Protein AF-A0A853I6W9-F1 (afdb_monomer_lite)

Organism: NCBI:txid2994442

Structure (mmCIF, N/CA/C/O backbone):
data_AF-A0A853I6W9-F1
#
_entry.id   AF-A0A853I6W9-F1
#
loop_
_atom_site.group_PDB
_atom_site.id
_atom_site.type_symbol
_atom_site.label_atom_id
_atom_site.label_alt_id
_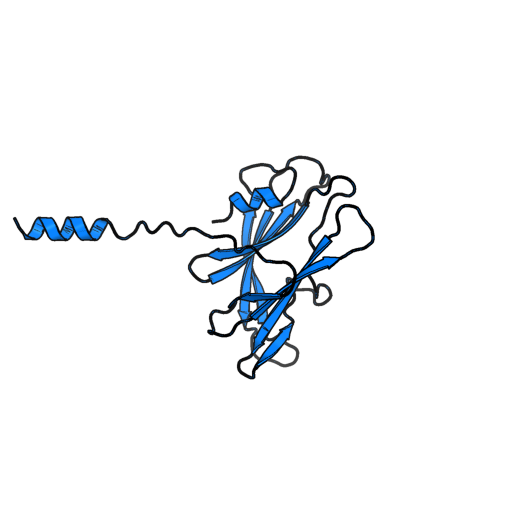atom_site.label_comp_id
_atom_site.label_asym_id
_atom_site.label_entity_id
_atom_site.label_seq_id
_atom_site.pdbx_PDB_ins_code
_atom_site.Cartn_x
_atom_site.Cartn_y
_atom_site.Cartn_z
_atom_site.occupancy
_atom_site.B_iso_or_equiv
_atom_site.auth_seq_id
_atom_site.auth_comp_id
_atom_site.auth_asym_id
_atom_site.auth_atom_id
_atom_site.pdbx_PDB_model_num
ATOM 1 N N . MET A 1 1 ? 8.986 -45.092 32.197 1.00 52.16 1 MET A N 1
ATOM 2 C CA . MET A 1 1 ? 8.933 -45.016 30.715 1.00 52.16 1 MET A CA 1
ATOM 3 C C . MET A 1 1 ? 7.908 -44.011 30.192 1.00 52.16 1 MET A C 1
ATOM 5 O O . MET A 1 1 ? 8.220 -43.340 29.221 1.00 52.16 1 MET A O 1
ATOM 9 N N . LEU A 1 2 ? 6.751 -43.830 30.841 1.00 46.88 2 LEU A N 1
ATOM 10 C CA . LEU A 1 2 ? 5.689 -42.914 30.385 1.00 46.88 2 LEU A CA 1
ATOM 11 C C . LEU A 1 2 ? 6.071 -41.414 30.400 1.00 46.88 2 LEU A C 1
ATOM 13 O O . LEU A 1 2 ? 5.584 -40.635 29.591 1.00 46.88 2 LEU A O 1
ATOM 17 N N . GLN A 1 3 ? 6.998 -41.014 31.276 1.00 46.53 3 GLN A N 1
ATOM 18 C CA . GLN A 1 3 ? 7.392 -39.611 31.473 1.00 46.53 3 GLN A CA 1
ATOM 19 C C . GLN A 1 3 ? 8.303 -39.050 30.364 1.00 46.53 3 GLN A C 1
ATOM 21 O O . GLN A 1 3 ? 8.338 -37.843 30.150 1.00 46.53 3 GLN A O 1
ATOM 26 N N . LYS A 1 4 ? 9.014 -39.916 29.624 1.00 46.22 4 LYS A N 1
ATOM 27 C CA . LYS A 1 4 ? 9.857 -39.497 28.489 1.00 46.22 4 LYS A CA 1
ATOM 28 C C . LYS A 1 4 ? 9.049 -39.246 27.211 1.00 46.22 4 LYS A C 1
ATOM 30 O O . LYS A 1 4 ? 9.518 -38.510 26.355 1.00 46.22 4 LYS A O 1
ATOM 35 N N . LEU A 1 5 ? 7.839 -39.803 27.107 1.00 47.00 5 LEU A N 1
ATOM 36 C CA . LEU A 1 5 ? 6.983 -39.657 25.925 1.00 47.00 5 LEU A CA 1
ATOM 37 C C . LEU A 1 5 ? 6.307 -38.273 25.856 1.00 47.00 5 LEU A C 1
ATOM 39 O O . LEU A 1 5 ? 6.060 -37.760 24.772 1.00 47.00 5 LEU A O 1
ATOM 43 N N . ILE A 1 6 ? 6.057 -37.640 27.009 1.00 50.78 6 ILE A N 1
ATOM 44 C CA . ILE A 1 6 ? 5.369 -36.338 27.091 1.00 50.78 6 ILE A CA 1
ATOM 45 C C . ILE A 1 6 ? 6.301 -35.177 26.703 1.00 50.78 6 ILE A C 1
ATOM 47 O O . ILE A 1 6 ? 5.856 -34.209 26.094 1.00 50.78 6 ILE A O 1
ATOM 51 N N . ILE A 1 7 ? 7.605 -35.288 26.976 1.00 51.84 7 ILE A N 1
ATOM 52 C CA . ILE A 1 7 ? 8.578 -34.231 26.646 1.00 51.84 7 ILE A CA 1
ATOM 53 C C . ILE A 1 7 ? 8.841 -34.160 25.132 1.00 51.84 7 ILE A C 1
ATOM 55 O O . ILE A 1 7 ? 9.055 -33.076 24.600 1.00 51.84 7 ILE A O 1
ATOM 59 N N . THR A 1 8 ? 8.749 -35.276 24.403 1.00 47.78 8 THR A N 1
ATOM 60 C CA . THR A 1 8 ? 8.956 -35.280 22.943 1.00 47.78 8 THR A CA 1
ATOM 61 C C . THR A 1 8 ? 7.793 -34.636 22.176 1.00 47.78 8 THR A C 1
ATOM 63 O O . THR A 1 8 ? 8.017 -34.046 21.124 1.00 47.78 8 THR A O 1
ATOM 66 N N . ILE A 1 9 ? 6.569 -34.670 22.717 1.00 48.78 9 ILE A N 1
ATOM 67 C CA . ILE A 1 9 ? 5.373 -34.092 22.073 1.00 48.78 9 ILE A CA 1
ATOM 68 C C . ILE A 1 9 ? 5.307 -32.557 22.234 1.00 48.78 9 ILE A C 1
ATOM 70 O O . ILE A 1 9 ? 4.665 -31.875 21.439 1.00 48.78 9 ILE A O 1
ATOM 74 N N . LEU A 1 10 ? 6.020 -31.978 23.207 1.00 44.69 10 LEU A N 1
ATOM 75 C CA . LEU A 1 10 ? 6.050 -30.525 23.434 1.00 44.69 10 LEU A CA 1
ATOM 76 C C . LEU A 1 10 ? 7.044 -29.761 22.540 1.00 44.69 10 LEU A C 1
ATOM 78 O O . LEU A 1 10 ? 6.914 -28.548 22.401 1.00 44.69 10 LEU A O 1
ATOM 82 N N . CYS A 1 11 ? 7.993 -30.439 21.883 1.00 45.47 11 CYS A N 1
ATOM 83 C CA . CYS A 1 11 ? 8.952 -29.786 20.979 1.00 45.47 11 CYS A CA 1
ATOM 84 C C . CYS A 1 11 ? 8.484 -29.675 19.518 1.00 45.47 11 CYS A C 1
ATOM 86 O O . CYS A 1 11 ? 9.152 -29.012 18.730 1.00 45.47 11 CYS A O 1
ATOM 88 N N . THR A 1 12 ? 7.359 -30.281 19.130 1.00 43.25 12 THR A N 1
ATOM 89 C CA . THR A 1 12 ? 6.892 -30.263 17.729 1.00 43.25 12 THR A CA 1
ATOM 90 C C . THR A 1 12 ? 5.903 -29.139 17.405 1.00 43.25 12 THR A C 1
ATOM 92 O O . THR A 1 12 ? 5.460 -29.049 16.265 1.00 43.25 12 THR A O 1
ATOM 95 N N . TYR A 1 13 ? 5.557 -28.266 18.360 1.00 48.78 13 TYR A N 1
ATOM 96 C CA . TYR A 1 13 ? 4.473 -27.280 18.197 1.00 48.78 13 TYR A CA 1
ATOM 97 C C . TYR A 1 13 ? 4.882 -25.825 17.916 1.00 48.78 13 TYR A C 1
ATOM 99 O O . TYR A 1 13 ? 4.008 -24.965 17.846 1.00 48.78 13 TYR A O 1
ATOM 107 N N . SER A 1 14 ? 6.158 -25.511 17.688 1.00 41.25 14 SER A N 1
ATOM 108 C CA . SER A 1 14 ? 6.584 -24.107 17.495 1.00 41.25 14 SER A CA 1
ATOM 109 C C . SER A 1 14 ? 7.407 -23.861 16.231 1.00 41.25 14 SER A C 1
ATOM 111 O O . SER A 1 14 ? 8.263 -22.985 16.189 1.00 41.25 14 SER A O 1
ATOM 113 N N . LEU A 1 15 ? 7.095 -24.591 15.161 1.00 45.59 15 LEU A N 1
ATOM 114 C CA . LEU A 1 15 ? 7.404 -24.167 13.794 1.00 45.59 15 LEU A CA 1
ATOM 115 C C . LEU A 1 15 ? 6.104 -24.035 12.999 1.00 45.59 15 LEU A C 1
ATOM 117 O O . LEU A 1 15 ? 5.967 -24.576 11.906 1.00 45.59 15 LEU A O 1
ATOM 121 N N . ILE A 1 16 ? 5.131 -23.292 13.536 1.00 50.94 16 ILE A N 1
ATOM 122 C CA . ILE A 1 16 ? 4.209 -22.592 12.642 1.00 50.94 16 ILE A CA 1
ATOM 123 C C . ILE A 1 16 ? 5.074 -21.504 12.013 1.00 50.94 16 ILE A C 1
ATOM 125 O O . ILE A 1 16 ? 5.293 -20.451 12.609 1.00 50.94 16 ILE A O 1
ATOM 129 N N . GLY A 1 17 ? 5.668 -21.822 10.862 1.00 43.75 17 GLY A N 1
ATOM 130 C CA . GLY A 1 17 ? 6.288 -20.821 10.012 1.00 43.75 17 GLY A CA 1
ATOM 131 C C . GLY A 1 17 ? 5.233 -19.757 9.765 1.00 43.75 17 GLY A C 1
ATOM 132 O O . GLY A 1 17 ? 4.198 -20.037 9.162 1.00 43.75 17 GLY A O 1
ATOM 133 N N . HIS A 1 18 ? 5.452 -18.574 10.330 1.00 50.16 18 HIS A N 1
ATOM 134 C CA . HIS A 1 18 ? 4.581 -17.437 10.113 1.00 50.16 18 HIS A CA 1
ATOM 135 C C . HIS A 1 18 ? 4.749 -17.064 8.642 1.00 50.16 18 HIS A C 1
ATOM 137 O O . HIS A 1 18 ? 5.762 -16.490 8.257 1.00 50.16 18 HIS A O 1
ATOM 143 N N . CYS A 1 19 ? 3.841 -17.540 7.793 1.00 52.88 19 CYS A N 1
ATOM 144 C CA . CYS A 1 19 ? 3.857 -17.197 6.383 1.00 52.88 19 CYS A CA 1
ATOM 145 C C . CYS A 1 19 ? 3.288 -15.786 6.291 1.00 52.88 19 CYS A C 1
ATOM 147 O O . CYS A 1 19 ? 2.089 -15.576 6.495 1.00 52.88 19 CYS A O 1
ATOM 149 N N . ASP A 1 20 ? 4.179 -14.820 6.101 1.00 67.00 20 ASP A N 1
ATOM 150 C CA . ASP A 1 20 ? 3.817 -13.444 5.806 1.00 67.00 20 ASP A CA 1
ATOM 151 C C . ASP A 1 20 ? 3.126 -13.433 4.452 1.00 67.00 20 ASP A C 1
ATOM 153 O O . ASP A 1 20 ? 3.753 -13.466 3.396 1.00 67.00 20 ASP A O 1
ATOM 157 N N . ASN A 1 21 ? 1.799 -13.493 4.503 1.00 82.88 21 ASN A N 1
ATOM 158 C CA . ASN A 1 21 ? 1.005 -13.682 3.308 1.00 82.88 21 ASN A CA 1
ATOM 159 C C . ASN A 1 21 ? 0.705 -12.315 2.694 1.00 82.88 21 ASN A C 1
ATOM 161 O O . ASN A 1 21 ? 0.107 -11.468 3.379 1.00 82.88 21 ASN A O 1
ATOM 165 N N . PRO A 1 22 ? 1.079 -12.088 1.424 1.00 93.12 22 PRO A N 1
ATOM 166 C CA . PRO A 1 22 ? 0.539 -10.965 0.687 1.00 93.12 22 PRO A CA 1
ATOM 167 C C . PRO A 1 22 ? -0.987 -11.084 0.629 1.00 93.12 22 PRO A C 1
ATOM 169 O O . PRO A 1 22 ? -1.542 -12.170 0.452 1.00 93.12 22 PRO A O 1
ATOM 172 N N . ILE A 1 23 ? -1.667 -9.955 0.784 1.00 95.06 23 ILE A N 1
ATOM 173 C CA . ILE A 1 23 ? -3.110 -9.841 0.611 1.00 95.06 23 ILE A CA 1
ATOM 174 C C . ILE A 1 23 ? -3.356 -9.302 -0.792 1.00 95.06 23 ILE A C 1
ATOM 176 O O . ILE A 1 23 ? -3.006 -8.164 -1.108 1.00 95.06 23 ILE A O 1
ATOM 180 N N . GLU A 1 24 ? -3.951 -10.130 -1.643 1.00 94.81 24 GLU A N 1
ATOM 181 C CA . GLU A 1 24 ? -4.311 -9.729 -2.996 1.00 94.81 24 GLU A CA 1
ATOM 182 C C . GLU A 1 24 ? -5.543 -8.816 -2.968 1.00 94.81 24 GLU A C 1
ATOM 184 O O . GLU A 1 24 ? -6.655 -9.244 -2.654 1.00 94.81 24 GLU A O 1
ATOM 189 N N . LEU A 1 25 ? -5.334 -7.540 -3.294 1.00 96.38 25 LEU A N 1
ATOM 190 C CA . LEU A 1 25 ? -6.408 -6.560 -3.416 1.00 96.38 25 LEU A CA 1
ATOM 191 C C . LEU A 1 25 ? -7.079 -6.666 -4.791 1.00 96.38 25 LEU A C 1
ATOM 193 O O . LEU A 1 25 ? -6.421 -6.535 -5.829 1.00 96.38 25 LEU A O 1
ATOM 197 N N . GLN A 1 26 ? -8.398 -6.833 -4.781 1.00 97.25 26 GLN A N 1
ATOM 198 C CA . GLN A 1 26 ? -9.264 -6.804 -5.957 1.00 97.25 26 GLN A CA 1
ATOM 199 C C . GLN A 1 26 ? -9.504 -5.365 -6.422 1.00 97.25 26 GLN A C 1
ATOM 201 O O . GLN A 1 26 ? -9.424 -4.428 -5.629 1.00 97.25 26 GLN A O 1
ATOM 206 N N . SER A 1 27 ? -9.829 -5.171 -7.700 1.00 97.19 27 SER A N 1
ATOM 207 C CA . SER A 1 27 ? -10.276 -3.865 -8.199 1.00 97.19 27 SER A CA 1
ATOM 208 C C . SER A 1 27 ? -11.553 -3.412 -7.481 1.00 97.19 27 SER A C 1
ATOM 210 O O . SER A 1 27 ? -12.492 -4.189 -7.315 1.00 97.19 27 SER A O 1
ATOM 212 N N . GLY A 1 28 ? -11.604 -2.140 -7.086 1.00 97.69 28 GLY A N 1
ATOM 213 C CA . GLY A 1 28 ? -12.687 -1.572 -6.287 1.00 97.69 28 GLY A CA 1
ATOM 214 C C . GLY A 1 28 ? -12.434 -1.675 -4.774 1.00 97.69 28 GLY A C 1
ATOM 215 O O . GLY A 1 28 ? -11.279 -1.605 -4.342 1.00 97.69 28 GLY A O 1
ATOM 216 N N . PRO A 1 29 ? -13.495 -1.752 -3.946 1.00 98.06 29 PRO A N 1
ATOM 217 C CA . PRO A 1 29 ? -13.370 -1.774 -2.492 1.00 98.06 29 PRO A CA 1
ATOM 218 C C . PRO A 1 29 ? -12.890 -3.134 -1.977 1.00 98.06 29 PRO A C 1
ATOM 220 O O . PRO A 1 29 ? -13.439 -4.177 -2.325 1.00 98.06 29 PRO A O 1
ATOM 223 N N . ASN A 1 30 ? -11.926 -3.103 -1.064 1.00 98.44 30 ASN A N 1
ATOM 224 C CA . ASN A 1 30 ? -11.466 -4.255 -0.301 1.00 98.44 30 ASN A CA 1
ATOM 225 C C . ASN A 1 30 ? -11.653 -3.962 1.183 1.00 98.44 30 ASN A C 1
ATOM 227 O O . ASN A 1 30 ? -11.188 -2.930 1.670 1.00 98.44 30 ASN A O 1
ATOM 231 N N . PHE A 1 31 ? -12.320 -4.874 1.883 1.00 97.81 31 PHE A N 1
ATOM 232 C CA . PHE A 1 31 ? -12.643 -4.736 3.298 1.00 97.81 31 PHE A CA 1
ATOM 233 C C . PHE A 1 31 ? -11.625 -5.505 4.133 1.00 97.81 31 PHE A C 1
ATOM 235 O O . PHE A 1 31 ? -11.503 -6.720 3.981 1.00 97.81 31 PHE A O 1
ATOM 242 N N . LEU A 1 32 ? -10.860 -4.785 4.951 1.00 96.88 32 LEU A N 1
ATOM 243 C CA . LEU A 1 32 ? -9.770 -5.324 5.764 1.00 96.88 32 LEU A CA 1
ATOM 244 C C . LEU A 1 32 ? -9.782 -4.623 7.123 1.00 96.88 32 LEU A C 1
ATOM 246 O O . LEU A 1 32 ? -10.137 -3.459 7.197 1.00 96.88 32 LEU A O 1
ATOM 250 N N . ASP A 1 33 ? -9.388 -5.304 8.194 1.00 95.94 33 ASP A N 1
ATOM 251 C CA . ASP A 1 33 ? -9.236 -4.689 9.521 1.00 95.94 33 ASP A CA 1
ATOM 252 C C . ASP A 1 33 ? -7.760 -4.297 9.715 1.00 95.94 33 ASP A C 1
ATOM 254 O O . ASP A 1 33 ? -6.917 -5.156 9.992 1.00 95.94 33 ASP A O 1
ATOM 258 N N . PHE A 1 34 ? -7.410 -3.029 9.465 1.00 95.75 34 PHE A N 1
ATOM 259 C CA . PHE A 1 34 ? -6.016 -2.574 9.508 1.00 95.75 34 PHE A CA 1
ATOM 260 C C . PHE A 1 34 ? -5.528 -2.259 10.923 1.00 95.75 34 PHE A C 1
ATOM 262 O O . PHE A 1 34 ? -4.323 -2.339 11.184 1.00 95.75 34 PHE A O 1
ATOM 269 N N . ASN A 1 35 ? -6.429 -1.885 11.835 1.00 93.94 35 ASN A N 1
ATOM 270 C CA . ASN A 1 35 ? -6.095 -1.520 13.215 1.00 93.94 35 ASN A CA 1
ATOM 271 C C . ASN A 1 35 ? -6.412 -2.630 14.244 1.00 93.94 35 ASN A C 1
ATOM 273 O O . ASN A 1 35 ? -6.106 -2.449 15.426 1.00 93.94 35 ASN A O 1
ATOM 277 N N . ASN A 1 36 ? -6.936 -3.777 13.798 1.00 93.75 36 ASN A N 1
ATOM 278 C CA . ASN A 1 36 ? -7.365 -4.917 14.610 1.00 93.75 36 ASN A CA 1
ATOM 279 C C . ASN A 1 36 ? -8.424 -4.547 15.669 1.00 93.75 36 ASN A C 1
ATOM 281 O O . ASN A 1 36 ? -8.394 -5.080 16.784 1.00 93.75 36 ASN A O 1
ATOM 285 N N . ASP A 1 37 ? -9.335 -3.620 15.364 1.00 93.88 37 ASP A N 1
ATOM 286 C CA . ASP A 1 37 ? -10.420 -3.224 16.273 1.00 93.88 37 ASP A CA 1
ATOM 287 C C . ASP A 1 37 ? -11.735 -4.000 16.053 1.00 93.88 37 ASP A C 1
ATOM 289 O O . ASP A 1 37 ? -12.702 -3.806 16.798 1.00 93.88 37 ASP A O 1
ATOM 293 N N . GLY A 1 38 ? -11.750 -4.926 15.087 1.00 95.06 38 GLY A N 1
ATOM 294 C CA . GLY A 1 38 ? -12.9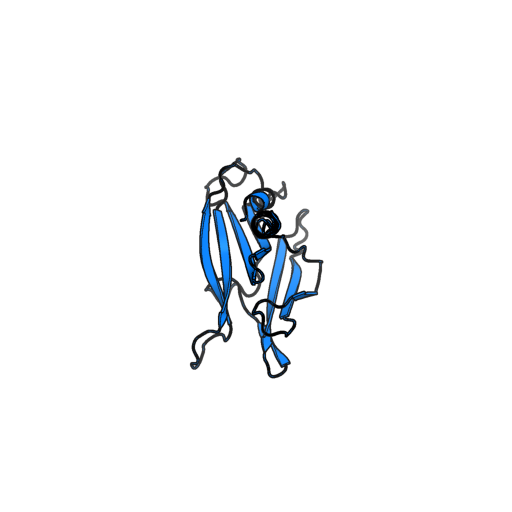04 -5.740 14.713 1.00 95.06 38 GLY A CA 1
ATOM 295 C C . GLY A 1 38 ? -13.848 -5.063 13.717 1.00 95.06 38 GLY A C 1
ATOM 296 O O . GLY A 1 38 ? -14.832 -5.682 13.298 1.00 95.06 38 GLY A O 1
ATOM 297 N N . LEU A 1 39 ? -13.579 -3.818 13.320 1.00 96.12 39 LEU A N 1
ATOM 298 C CA . LEU A 1 39 ? -14.308 -3.100 12.285 1.00 96.12 39 LEU A CA 1
ATOM 299 C C . LEU A 1 39 ? -13.599 -3.270 10.938 1.00 96.12 39 LEU A C 1
ATOM 301 O O . LEU A 1 39 ? -12.381 -3.323 10.834 1.00 96.12 39 LEU A O 1
ATOM 305 N N . GLN A 1 40 ? -14.391 -3.387 9.873 1.00 97.56 40 GLN A N 1
ATOM 306 C CA . GLN A 1 40 ? -13.851 -3.448 8.518 1.00 97.56 40 GLN A CA 1
ATOM 307 C C . GLN A 1 40 ? -13.566 -2.033 8.016 1.00 97.56 40 GLN A C 1
ATOM 309 O O . GLN A 1 40 ? -14.497 -1.244 7.811 1.00 97.56 40 GLN A O 1
ATOM 314 N N . ASP A 1 41 ? -12.290 -1.750 7.793 1.00 97.50 41 ASP A N 1
ATOM 315 C CA . ASP A 1 41 ? -11.805 -0.611 7.026 1.00 97.50 41 ASP A CA 1
ATOM 316 C C . ASP A 1 41 ? -11.946 -0.892 5.528 1.00 97.50 41 ASP A C 1
ATOM 318 O O . ASP A 1 41 ? -12.281 -2.004 5.110 1.00 97.50 41 ASP A O 1
ATOM 322 N N . VAL A 1 42 ? -11.684 0.118 4.699 1.00 97.62 42 VAL A N 1
ATOM 323 C CA . VAL A 1 42 ? -11.733 -0.021 3.242 1.00 97.62 42 VAL A CA 1
ATOM 324 C C . VAL A 1 42 ? -10.456 0.498 2.603 1.00 97.62 42 VAL A C 1
ATOM 326 O O . VAL A 1 42 ? -10.047 1.634 2.838 1.00 97.62 42 VAL A O 1
ATOM 329 N N . VAL A 1 43 ? -9.873 -0.307 1.716 1.00 97.31 43 VAL A N 1
ATOM 330 C CA . VAL A 1 43 ? -8.931 0.165 0.698 1.00 97.31 43 VAL A CA 1
ATOM 331 C C . VAL A 1 43 ? -9.565 0.034 -0.682 1.00 97.31 43 VAL A C 1
ATOM 333 O O .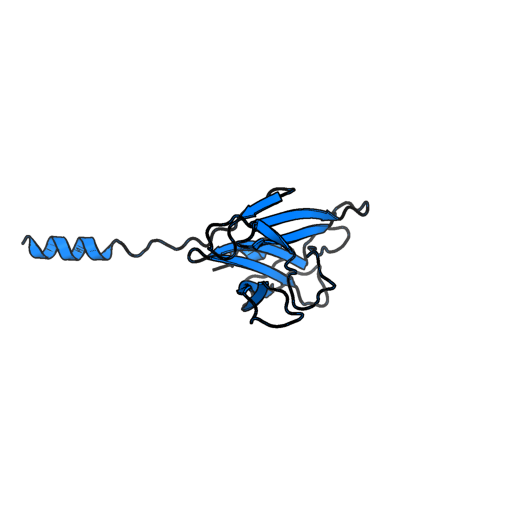 VAL A 1 43 ? -10.012 -1.042 -1.081 1.00 97.31 43 VAL A O 1
ATOM 336 N N . PHE A 1 44 ? -9.610 1.137 -1.420 1.00 97.25 44 PHE A N 1
ATOM 337 C CA . PHE A 1 44 ? -9.992 1.132 -2.826 1.00 97.25 44 PHE A CA 1
ATOM 338 C C . PHE A 1 44 ? -8.750 0.933 -3.681 1.00 97.25 44 PHE A C 1
ATOM 340 O O . PHE A 1 44 ? -7.826 1.737 -3.584 1.00 97.25 44 PHE A O 1
ATOM 347 N N . LYS A 1 45 ? -8.752 -0.106 -4.522 1.00 97.38 45 LYS A N 1
ATOM 348 C CA . LYS A 1 45 ? -7.772 -0.291 -5.596 1.00 97.38 45 LYS A CA 1
ATOM 349 C C . LYS A 1 45 ? -8.400 0.144 -6.914 1.00 97.38 45 LYS A C 1
ATOM 351 O O . LYS A 1 45 ? -9.379 -0.455 -7.361 1.00 97.38 45 LYS A O 1
ATOM 356 N N . GLY A 1 46 ? -7.864 1.189 -7.522 1.00 95.50 46 GLY A N 1
ATOM 357 C CA . GLY A 1 46 ? -8.364 1.764 -8.765 1.00 95.50 46 GLY A CA 1
ATOM 358 C C . GLY A 1 46 ? -7.292 1.855 -9.839 1.00 95.50 46 GLY A C 1
ATOM 359 O O . GLY A 1 46 ? -6.172 1.377 -9.669 1.00 95.50 46 GLY A O 1
ATOM 360 N N . LEU A 1 47 ? -7.660 2.498 -10.943 1.00 94.38 47 LEU A N 1
ATOM 361 C CA . LEU A 1 47 ? -6.746 2.896 -12.005 1.00 94.38 47 LEU A CA 1
ATOM 362 C C . LEU A 1 47 ? -6.883 4.400 -12.231 1.00 94.38 47 LEU A C 1
ATOM 364 O O . LEU A 1 47 ? -7.996 4.930 -12.245 1.00 94.38 47 LEU A O 1
ATOM 368 N N . TYR A 1 48 ? -5.760 5.081 -12.413 1.00 91.06 48 TYR A N 1
ATOM 369 C CA . TYR A 1 48 ? -5.711 6.411 -12.994 1.00 91.06 48 TYR A CA 1
ATOM 370 C C . TYR A 1 48 ? -5.514 6.262 -14.503 1.00 91.06 48 TYR A C 1
ATOM 372 O O . TYR A 1 48 ? -4.403 6.068 -14.994 1.00 91.06 48 TYR A O 1
ATOM 380 N N . ASP A 1 49 ? -6.627 6.292 -15.235 1.00 89.62 49 ASP A N 1
ATOM 381 C CA . ASP A 1 49 ? -6.622 6.167 -16.688 1.00 89.62 49 ASP A CA 1
ATOM 382 C C . ASP A 1 49 ? -6.465 7.543 -17.347 1.00 89.62 49 ASP A C 1
ATOM 384 O O . ASP A 1 49 ? -7.388 8.359 -17.384 1.00 89.62 49 ASP A O 1
ATOM 388 N N . ASN A 1 50 ? -5.266 7.791 -17.867 1.00 87.88 50 ASN A N 1
ATOM 389 C CA . ASN A 1 50 ? -4.924 8.946 -18.691 1.00 87.88 50 ASN A CA 1
ATOM 390 C C . ASN A 1 50 ? -4.686 8.557 -20.164 1.00 87.88 50 ASN A C 1
ATOM 392 O O . ASN A 1 50 ? -3.955 9.249 -20.873 1.00 87.88 50 ASN A O 1
ATOM 396 N N . SER A 1 51 ? -5.298 7.458 -20.623 1.00 88.19 51 SER A N 1
ATOM 397 C CA . SER A 1 51 ? -5.180 6.916 -21.986 1.00 88.19 51 SER A CA 1
ATOM 398 C C . SER A 1 51 ? -3.774 6.425 -22.361 1.00 88.19 51 SER A C 1
ATOM 400 O O . SER A 1 51 ? -3.366 6.499 -23.521 1.00 88.19 51 SER A O 1
ATOM 402 N N . THR A 1 52 ? -3.026 5.901 -21.389 1.00 86.69 52 THR A N 1
ATOM 403 C CA . THR A 1 52 ? -1.749 5.204 -21.618 1.00 86.69 52 THR A CA 1
ATOM 404 C C . THR A 1 52 ? -1.950 3.688 -21.694 1.00 86.69 52 THR A C 1
ATOM 406 O O . THR A 1 52 ? -2.955 3.153 -21.233 1.00 86.69 52 THR A O 1
ATOM 409 N N . SER A 1 53 ? -0.989 2.958 -22.273 1.00 87.56 53 SER A N 1
ATOM 410 C CA . SER A 1 53 ? -1.052 1.486 -22.348 1.00 87.56 53 SER A CA 1
ATOM 411 C C . SER A 1 53 ? -0.871 0.790 -20.993 1.00 87.56 53 SER A C 1
ATOM 413 O O . SER A 1 53 ? -1.192 -0.390 -20.865 1.00 87.56 53 SER A O 1
ATOM 415 N N . HIS A 1 54 ? -0.352 1.508 -19.994 1.00 89.06 54 HIS A N 1
ATOM 416 C CA . HIS A 1 54 ? -0.084 1.012 -18.647 1.00 89.06 54 HIS A CA 1
ATOM 417 C C . HIS A 1 54 ? -0.556 2.058 -17.624 1.00 89.06 54 HIS A C 1
ATOM 419 O O . HIS A 1 54 ? 0.283 2.787 -17.098 1.00 89.06 54 HIS A O 1
ATOM 425 N N . PRO A 1 55 ? -1.875 2.170 -17.371 1.00 90.81 55 PRO A N 1
ATOM 426 C CA . PRO A 1 55 ? -2.408 3.134 -16.411 1.00 90.81 55 PRO A CA 1
ATOM 427 C C . PRO A 1 55 ? -1.873 2.875 -14.998 1.00 90.81 55 PRO A C 1
ATOM 429 O O . PRO A 1 55 ? -1.542 1.737 -14.640 1.00 90.81 55 PRO A O 1
ATOM 432 N N . ASP A 1 56 ? -1.801 3.927 -14.186 1.00 91.38 56 ASP A N 1
ATOM 433 C CA 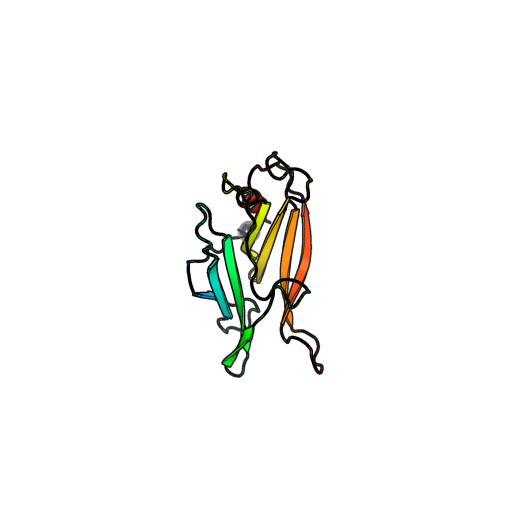. ASP A 1 56 ? -1.289 3.831 -12.819 1.00 91.38 56 ASP A CA 1
ATOM 434 C C . ASP A 1 56 ? -2.319 3.196 -11.885 1.00 91.38 56 ASP A C 1
ATOM 436 O O . ASP A 1 56 ? -3.499 3.553 -11.901 1.00 91.38 56 ASP A O 1
ATOM 440 N N . THR A 1 57 ? -1.890 2.238 -11.067 1.00 94.00 57 THR A N 1
ATOM 441 C CA . THR A 1 57 ? -2.736 1.654 -10.026 1.00 94.00 57 THR A CA 1
ATOM 442 C C . THR A 1 57 ? -2.826 2.636 -8.877 1.00 94.00 57 THR A C 1
A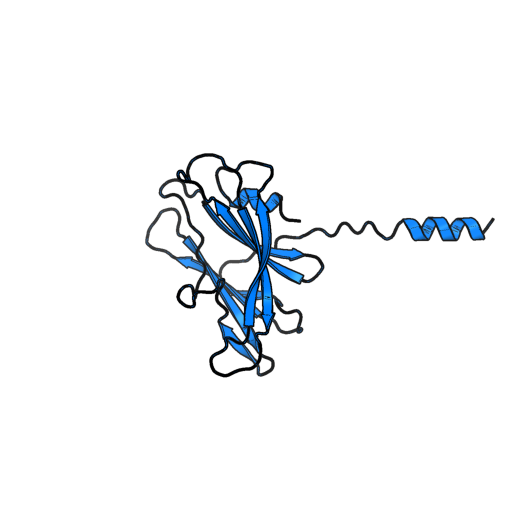TOM 444 O O . THR A 1 57 ? -1.813 3.142 -8.397 1.00 94.00 57 THR A O 1
ATOM 447 N N . THR A 1 58 ? -4.040 2.886 -8.399 1.00 94.56 58 THR A N 1
ATOM 448 C CA . THR A 1 58 ? -4.289 3.802 -7.289 1.00 94.56 58 THR A CA 1
ATOM 449 C C . THR A 1 58 ? -4.789 3.069 -6.055 1.00 94.56 58 THR A C 1
ATOM 451 O O . THR A 1 58 ? -5.547 2.106 -6.157 1.00 94.56 58 THR A O 1
ATOM 454 N N . TYR A 1 59 ? -4.384 3.545 -4.880 1.00 95.31 59 TYR A N 1
ATOM 455 C CA . TYR A 1 59 ? -4.794 3.017 -3.586 1.00 95.31 59 TYR A CA 1
ATOM 456 C C . TYR A 1 59 ? -5.249 4.154 -2.667 1.00 95.31 59 TYR A C 1
ATOM 458 O O . TYR A 1 59 ? -4.494 5.092 -2.390 1.00 95.31 59 TYR A O 1
ATOM 466 N N . THR A 1 60 ? -6.474 4.054 -2.155 1.00 95.06 60 THR A N 1
ATOM 467 C CA . THR A 1 60 ? -7.045 5.032 -1.215 1.00 95.06 60 THR A CA 1
ATOM 468 C C . THR A 1 60 ? -7.591 4.315 0.012 1.00 95.06 60 THR A C 1
ATOM 470 O O . THR A 1 60 ? -8.390 3.390 -0.117 1.00 95.06 60 THR A O 1
ATOM 473 N N . PHE A 1 61 ? -7.175 4.749 1.203 1.00 95.19 61 PHE A N 1
ATOM 474 C CA . PHE A 1 61 ? -7.465 4.068 2.465 1.00 95.19 61 PHE A CA 1
ATOM 475 C C . PHE A 1 61 ? -8.451 4.865 3.315 1.00 95.19 61 PHE A C 1
ATOM 477 O O . PHE A 1 61 ? -8.318 6.081 3.479 1.00 95.19 61 PHE A O 1
ATOM 484 N N . TYR A 1 62 ? -9.413 4.153 3.893 1.00 95.56 62 TYR A N 1
ATOM 485 C CA . TYR A 1 62 ? -10.438 4.679 4.780 1.00 95.56 62 TYR A CA 1
ATOM 486 C C . TYR A 1 62 ? -10.560 3.793 6.012 1.00 95.56 62 TYR A C 1
ATOM 488 O O . TYR A 1 62 ? -10.927 2.628 5.895 1.00 95.56 62 TYR A O 1
ATOM 496 N N . ILE A 1 63 ? -10.298 4.359 7.186 1.00 96.06 63 ILE A N 1
ATOM 497 C CA . ILE A 1 63 ? -10.359 3.649 8.466 1.00 96.06 63 ILE A CA 1
ATOM 498 C C . ILE A 1 63 ? -11.709 3.903 9.120 1.00 96.06 63 ILE A C 1
ATOM 500 O O . ILE A 1 63 ? -12.152 5.053 9.209 1.00 96.06 63 ILE A O 1
ATOM 504 N N . LYS A 1 64 ? -12.388 2.846 9.552 1.00 96.06 64 LYS A N 1
ATOM 505 C CA . LYS A 1 64 ? -13.709 2.948 10.155 1.00 96.06 64 LYS A CA 1
ATOM 506 C C . LYS A 1 64 ? -13.582 3.378 11.615 1.00 96.06 64 LYS A C 1
ATOM 508 O O . LYS A 1 64 ? -12.863 2.778 12.404 1.00 96.06 64 LYS A O 1
ATOM 513 N N . SER A 1 65 ? -14.280 4.444 11.991 1.00 92.81 65 SER A N 1
ATOM 514 C CA . SER A 1 65 ? -14.363 4.892 13.379 1.00 92.81 65 SER A CA 1
ATOM 515 C C . SER A 1 65 ? -15.396 4.070 14.153 1.00 92.81 65 SER A C 1
ATOM 517 O O . SER A 1 65 ? -16.299 3.460 13.570 1.00 92.81 65 SER A O 1
ATOM 519 N N . LYS A 1 66 ? -15.317 4.099 15.487 1.00 91.06 66 LYS A N 1
ATOM 520 C CA . LYS A 1 66 ? -16.284 3.411 16.361 1.00 91.06 66 LYS A CA 1
ATOM 521 C C . LYS A 1 66 ? -17.708 3.945 16.211 1.00 91.06 66 LYS A C 1
ATOM 523 O O . LYS A 1 66 ? -18.669 3.217 16.431 1.00 91.06 66 LYS A O 1
ATOM 528 N N . GLU A 1 67 ? -17.835 5.202 15.808 1.00 92.25 67 GLU A N 1
ATOM 529 C CA . GLU A 1 67 ? -19.095 5.886 15.514 1.00 92.25 67 GLU A CA 1
ATOM 530 C C . GLU A 1 67 ? -19.652 5.510 14.128 1.00 92.25 67 GLU A C 1
ATOM 532 O O . GLU A 1 67 ? -20.762 5.903 13.781 1.00 92.25 67 GLU A O 1
ATOM 537 N N . GLY A 1 68 ? -18.904 4.732 13.336 1.00 90.94 68 GLY A N 1
ATOM 538 C CA . GLY A 1 68 ? -19.321 4.216 12.034 1.00 90.94 68 GLY A CA 1
ATOM 539 C C . GLY A 1 68 ? -18.906 5.071 10.835 1.00 90.94 68 GLY A C 1
ATOM 540 O O . GLY A 1 68 ? -19.285 4.741 9.712 1.00 90.94 68 GLY A O 1
ATOM 541 N N . HIS A 1 69 ? -18.127 6.136 11.038 1.00 93.06 69 HIS A N 1
ATOM 542 C CA . HIS A 1 69 ? -17.637 6.990 9.954 1.00 93.06 69 HIS A CA 1
ATOM 543 C C . HIS A 1 69 ? -16.402 6.397 9.272 1.00 93.06 69 HIS A C 1
ATOM 545 O O . HIS A 1 69 ? -15.611 5.710 9.907 1.00 93.06 69 HIS A O 1
ATOM 551 N N . PHE A 1 70 ? -16.196 6.716 7.994 1.00 94.06 70 PHE A N 1
ATOM 552 C CA . PHE A 1 70 ? -14.965 6.384 7.277 1.00 94.06 70 PHE A CA 1
ATOM 553 C C . PHE A 1 70 ? -14.017 7.581 7.267 1.00 94.06 70 PHE A C 1
ATOM 555 O O . PHE A 1 70 ? -14.352 8.652 6.763 1.00 94.06 70 PHE A O 1
ATOM 562 N N . LEU A 1 71 ? -12.827 7.388 7.826 1.00 92.31 71 LEU A N 1
ATOM 563 C CA . LEU A 1 71 ? -11.786 8.399 7.950 1.00 92.31 71 LEU A CA 1
ATOM 564 C C . LEU A 1 71 ? -10.729 8.163 6.879 1.00 92.31 71 LEU A C 1
ATOM 566 O O . LEU A 1 71 ? -9.984 7.182 6.929 1.00 92.31 71 LEU A O 1
ATOM 570 N N . HIS A 1 72 ? -10.654 9.071 5.910 1.00 90.31 72 HIS A N 1
ATOM 571 C CA . HIS A 1 72 ? -9.589 9.040 4.914 1.00 90.31 72 HIS A CA 1
ATOM 572 C C . HIS A 1 72 ? -8.213 9.101 5.598 1.00 90.31 72 HIS A C 1
ATOM 574 O O . HIS A 1 72 ? -8.000 9.908 6.503 1.00 90.31 72 HIS A O 1
ATOM 580 N N . THR A 1 73 ? -7.307 8.207 5.199 1.00 91.12 73 THR A N 1
ATOM 581 C CA . THR A 1 73 ? -5.992 8.044 5.832 1.00 91.12 73 THR A CA 1
ATOM 582 C C . THR A 1 73 ? -4.897 7.958 4.759 1.00 91.12 73 THR A C 1
ATOM 584 O O . THR A 1 73 ? -4.663 6.875 4.216 1.00 91.12 73 THR A O 1
ATOM 587 N N . PRO A 1 74 ? -4.222 9.076 4.425 1.00 88.00 74 PRO A N 1
ATOM 588 C CA . PRO A 1 74 ? -3.198 9.107 3.381 1.00 88.00 74 PRO A CA 1
ATOM 589 C C . PRO A 1 74 ? -1.958 8.309 3.786 1.00 88.00 74 PRO A C 1
ATOM 591 O O . PRO A 1 74 ? -1.592 8.260 4.963 1.00 88.00 74 PRO A O 1
ATOM 594 N N . ILE A 1 75 ? -1.285 7.716 2.799 1.00 82.75 75 ILE A N 1
ATOM 595 C CA . ILE A 1 75 ? 0.011 7.070 3.010 1.00 82.75 75 ILE A CA 1
ATOM 596 C C . ILE A 1 75 ? 1.120 8.105 2.838 1.00 82.75 75 ILE A C 1
ATOM 598 O O . ILE A 1 75 ? 1.318 8.648 1.752 1.00 82.75 75 ILE A O 1
ATOM 602 N N . GLY A 1 76 ? 1.869 8.328 3.916 1.00 68.56 76 GLY A N 1
ATOM 603 C CA . GLY A 1 76 ? 2.925 9.332 3.995 1.00 68.56 76 GLY A CA 1
ATOM 604 C C . GLY A 1 76 ? 2.488 10.591 4.744 1.00 68.56 76 GLY A C 1
ATOM 605 O O . GLY A 1 76 ? 1.328 10.761 5.108 1.00 68.56 76 GLY A O 1
ATOM 606 N N . GLU A 1 77 ? 3.450 11.472 5.009 1.00 52.44 77 GLU A N 1
ATOM 607 C CA . GLU A 1 77 ? 3.231 12.652 5.858 1.00 52.44 77 GLU A CA 1
ATOM 608 C C . GLU A 1 77 ? 2.601 13.840 5.116 1.00 52.44 77 GLU A C 1
ATOM 610 O O . GLU A 1 77 ? 2.119 14.779 5.748 1.00 52.44 77 GLU A O 1
ATOM 615 N N . ASN A 1 78 ? 2.579 13.817 3.779 1.00 56.47 78 ASN A N 1
ATOM 616 C CA . ASN A 1 78 ? 2.044 14.919 2.989 1.00 56.47 78 ASN A CA 1
ATOM 617 C C . ASN A 1 78 ? 0.575 14.672 2.616 1.00 56.47 78 ASN A C 1
ATOM 619 O O . ASN A 1 78 ? 0.262 13.794 1.814 1.00 56.47 78 ASN A O 1
ATOM 623 N N . ILE A 1 79 ? -0.314 15.504 3.162 1.00 52.06 79 ILE A N 1
ATOM 624 C CA . ILE A 1 79 ? -1.767 15.486 2.924 1.00 52.06 79 ILE A CA 1
ATOM 625 C C . ILE A 1 79 ? -2.164 15.653 1.450 1.00 52.06 79 ILE A C 1
ATOM 627 O O . ILE A 1 79 ? -3.301 15.367 1.094 1.00 52.06 79 ILE A O 1
ATOM 631 N N . GLN A 1 80 ? -1.249 16.119 0.593 1.00 55.47 80 GLN A N 1
ATOM 632 C CA . GLN A 1 80 ? -1.480 16.233 -0.850 1.00 55.47 80 GLN A CA 1
ATOM 633 C C . GLN A 1 80 ? -1.525 14.861 -1.544 1.00 55.47 80 GLN A C 1
ATOM 635 O O . GLN A 1 80 ? -2.125 14.736 -2.608 1.00 55.47 80 GLN A O 1
ATOM 640 N N . ASN A 1 81 ? -0.986 13.814 -0.909 1.00 62.31 81 ASN A N 1
ATOM 641 C CA . ASN A 1 81 ? -0.983 12.444 -1.421 1.00 62.31 81 ASN A CA 1
ATOM 642 C C . ASN A 1 81 ? -2.164 11.649 -0.845 1.00 62.31 81 ASN A C 1
ATOM 644 O O . ASN A 1 81 ? -2.003 10.626 -0.180 1.00 62.31 81 ASN A O 1
ATOM 648 N N . ILE A 1 82 ? -3.375 12.166 -1.082 1.00 74.62 82 ILE A N 1
ATOM 649 C CA . ILE A 1 82 ? -4.649 11.572 -0.635 1.00 74.62 82 ILE A CA 1
ATOM 650 C C . ILE A 1 82 ? -4.792 10.135 -1.159 1.00 74.62 82 ILE A C 1
ATOM 652 O O . ILE A 1 82 ? -5.282 9.242 -0.467 1.00 74.62 82 ILE A O 1
ATOM 656 N N . THR A 1 83 ? -4.312 9.908 -2.374 1.00 83.25 83 THR A N 1
ATOM 657 C CA . THR A 1 83 ? -4.282 8.612 -3.035 1.00 83.25 83 THR A CA 1
ATOM 658 C C . THR A 1 83 ? -2.834 8.276 -3.336 1.00 83.25 83 THR A C 1
ATOM 660 O O . THR A 1 83 ? -2.100 9.104 -3.872 1.00 83.25 83 THR A O 1
ATOM 663 N N . PHE A 1 84 ? -2.419 7.064 -2.986 1.00 91.31 84 PHE A N 1
ATOM 664 C CA . PHE A 1 84 ? -1.145 6.529 -3.440 1.00 91.31 84 PHE A CA 1
ATOM 665 C C . PHE A 1 84 ? -1.323 6.050 -4.879 1.00 91.31 84 PHE A C 1
ATOM 667 O O . PHE A 1 84 ? -2.274 5.324 -5.157 1.00 91.31 84 PHE A O 1
ATOM 674 N N . TRP A 1 85 ? -0.403 6.395 -5.768 1.00 90.00 85 TRP A N 1
ATOM 675 C CA . TRP A 1 85 ? -0.274 5.763 -7.078 1.00 90.00 85 TRP A CA 1
ATOM 676 C C . TRP A 1 85 ? 1.018 4.953 -7.141 1.00 90.00 85 TRP A C 1
ATOM 678 O O . TRP A 1 85 ? 2.028 5.315 -6.522 1.00 90.00 85 TRP A O 1
ATOM 688 N N . ASP A 1 86 ? 0.967 3.839 -7.858 1.00 91.19 86 ASP A N 1
ATOM 689 C CA . ASP A 1 86 ? 2.182 3.210 -8.352 1.00 91.19 86 ASP A CA 1
ATOM 690 C C . ASP A 1 86 ? 2.866 4.131 -9.380 1.00 91.19 86 ASP A C 1
ATOM 692 O O . ASP A 1 86 ? 2.294 5.124 -9.831 1.00 91.19 86 ASP A O 1
ATOM 696 N N . GLU A 1 87 ? 4.132 3.867 -9.684 1.00 89.06 87 GLU A N 1
ATOM 697 C CA . GLU A 1 87 ? 4.852 4.647 -10.688 1.00 89.06 87 GLU A CA 1
ATOM 698 C C . GLU A 1 87 ? 5.597 3.714 -11.635 1.00 89.06 87 GLU A C 1
ATOM 700 O O . GLU A 1 87 ? 6.335 2.809 -11.216 1.00 89.06 87 GLU A O 1
ATOM 705 N N . LYS A 1 88 ? 5.393 3.947 -12.934 1.00 89.50 88 LYS A N 1
ATOM 706 C CA . LYS A 1 88 ? 5.899 3.106 -14.017 1.00 89.50 88 LYS A CA 1
ATOM 707 C C . LYS A 1 88 ? 6.860 3.859 -14.918 1.00 89.50 88 LYS A C 1
ATOM 709 O O . LYS A 1 88 ? 6.688 5.040 -15.214 1.00 89.50 88 LYS A O 1
ATOM 714 N N . VAL A 1 89 ? 7.858 3.147 -15.425 1.00 82.81 89 VAL A N 1
ATOM 715 C CA . VAL A 1 89 ? 8.672 3.632 -16.537 1.00 82.81 89 VAL A CA 1
ATOM 716 C C . VAL A 1 89 ? 7.832 3.585 -17.813 1.00 82.81 89 VAL A C 1
ATOM 718 O O . VAL A 1 89 ? 7.314 2.529 -18.195 1.00 82.81 89 VAL A O 1
ATOM 721 N N . SER A 1 90 ? 7.678 4.740 -18.464 1.00 69.12 90 SER A N 1
ATOM 722 C CA . SER A 1 90 ? 6.819 4.891 -19.639 1.00 69.12 90 SER A CA 1
ATOM 723 C C . SER A 1 90 ? 7.222 3.938 -20.775 1.00 69.12 90 SER A C 1
ATOM 725 O O . SER A 1 90 ? 8.399 3.690 -21.030 1.00 69.12 90 SER A O 1
ATOM 727 N N . GLY A 1 91 ? 6.222 3.362 -21.449 1.00 68.19 91 GLY A N 1
ATOM 728 C CA . GLY A 1 91 ? 6.394 2.495 -22.623 1.00 68.19 91 GLY A CA 1
ATOM 729 C C . GLY A 1 91 ? 6.685 1.013 -22.351 1.00 68.19 91 GLY A C 1
ATOM 730 O O . GLY A 1 91 ? 6.388 0.200 -23.219 1.00 68.19 91 GLY A O 1
ATOM 731 N N . LEU A 1 92 ? 7.212 0.644 -21.175 1.00 77.25 92 LEU A N 1
ATOM 732 C CA . LEU A 1 92 ? 7.484 -0.762 -20.810 1.00 77.25 92 LEU A CA 1
ATOM 733 C C . LEU A 1 92 ? 6.606 -1.285 -19.665 1.00 77.25 92 LEU A C 1
ATOM 735 O O . LEU A 1 92 ? 6.503 -2.493 -19.479 1.00 77.25 92 LEU A O 1
ATOM 739 N N . GLY A 1 93 ? 5.993 -0.391 -18.883 1.00 82.19 93 GLY A N 1
ATOM 740 C CA . GLY A 1 93 ? 5.128 -0.770 -17.763 1.00 82.19 93 GLY A CA 1
ATOM 741 C C . GLY A 1 93 ? 5.875 -1.272 -16.523 1.00 82.19 93 GLY A C 1
ATOM 742 O O . GLY A 1 93 ? 5.231 -1.680 -15.563 1.00 82.19 93 GLY A O 1
ATOM 743 N N . TYR A 1 94 ? 7.212 -1.221 -16.510 1.00 89.06 94 TYR A N 1
ATOM 744 C CA . TYR A 1 94 ? 8.014 -1.611 -15.349 1.00 89.06 94 TYR A CA 1
ATOM 745 C C . TYR A 1 94 ? 7.771 -0.671 -14.176 1.00 89.06 94 TYR A C 1
ATOM 747 O O . TYR A 1 94 ? 7.955 0.543 -14.297 1.00 89.06 94 TYR A O 1
ATOM 755 N N . LEU A 1 95 ? 7.401 -1.243 -13.034 1.00 91.06 95 LEU A N 1
ATOM 756 C CA . LEU A 1 95 ? 7.156 -0.498 -11.811 1.00 91.06 95 LEU A CA 1
ATOM 757 C C . LEU A 1 95 ? 8.493 -0.124 -11.171 1.00 91.06 95 LEU A C 1
ATOM 759 O O . LEU A 1 95 ? 9.346 -0.982 -10.937 1.00 91.06 95 LEU A O 1
ATOM 763 N N . PHE A 1 96 ? 8.671 1.150 -10.835 1.00 92.31 96 PHE A N 1
ATOM 764 C CA . PHE A 1 96 ? 9.763 1.597 -9.965 1.00 92.31 96 PHE A CA 1
ATOM 765 C C . PHE A 1 96 ? 9.265 2.027 -8.583 1.00 92.31 96 PHE A C 1
ATOM 767 O O . PHE A 1 96 ? 10.078 2.224 -7.677 1.00 92.31 96 PHE A O 1
ATOM 774 N N . ARG A 1 97 ? 7.942 2.102 -8.406 1.00 93.31 97 ARG A N 1
ATOM 775 C CA . ARG A 1 97 ? 7.278 2.283 -7.123 1.00 93.31 97 ARG A CA 1
ATOM 776 C C . ARG A 1 97 ? 5.951 1.533 -7.114 1.00 93.31 97 ARG A C 1
ATOM 778 O O . ARG A 1 97 ? 5.162 1.710 -8.032 1.00 93.31 97 ARG A O 1
ATOM 785 N N . ASP A 1 98 ? 5.704 0.724 -6.091 1.00 94.88 98 ASP A N 1
ATOM 786 C CA . ASP A 1 98 ? 4.438 -0.000 -5.923 1.00 94.88 98 ASP A CA 1
ATOM 787 C C . ASP A 1 98 ? 4.148 -0.271 -4.440 1.00 94.88 98 ASP A C 1
ATOM 789 O O . ASP A 1 98 ? 5.025 -0.134 -3.580 1.00 94.88 98 ASP A O 1
ATOM 793 N N . LEU A 1 99 ? 2.905 -0.635 -4.142 1.00 94.88 99 LEU A N 1
ATOM 794 C CA . LEU A 1 99 ? 2.388 -0.922 -2.816 1.00 94.88 99 LEU A CA 1
ATOM 795 C C . LEU A 1 99 ? 1.746 -2.303 -2.777 1.00 94.88 99 LEU A C 1
ATOM 797 O O . LEU A 1 99 ? 0.895 -2.631 -3.599 1.00 94.88 99 LEU A O 1
ATOM 801 N N . GLN A 1 100 ? 2.047 -3.057 -1.723 1.00 96.38 100 GLN A N 1
ATOM 802 C CA . GLN A 1 100 ? 1.340 -4.294 -1.423 1.00 96.38 100 GLN A CA 1
ATOM 803 C C . GLN A 1 100 ? 0.988 -4.390 0.065 1.00 96.38 100 GLN A C 1
ATOM 805 O O . GLN A 1 100 ? 1.721 -3.927 0.944 1.00 96.38 100 GLN A O 1
ATOM 810 N N . VAL A 1 101 ? -0.176 -4.977 0.347 1.00 96.50 101 VAL A N 1
ATOM 811 C CA . VAL A 1 101 ? -0.652 -5.235 1.710 1.00 96.50 101 VAL A CA 1
ATOM 812 C C . VAL A 1 101 ? -0.196 -6.624 2.137 1.00 96.50 101 VAL A C 1
ATOM 814 O O . VAL A 1 101 ? -0.310 -7.578 1.372 1.00 96.50 101 VAL A O 1
ATOM 817 N N . PHE A 1 102 ? 0.281 -6.750 3.371 1.00 96.25 102 PHE A N 1
ATOM 818 C CA . PHE A 1 102 ? 0.688 -8.023 3.962 1.00 96.25 102 PHE A CA 1
ATOM 819 C C . PHE A 1 102 ? 0.018 -8.235 5.311 1.00 96.25 102 PHE A C 1
ATOM 821 O O . PHE A 1 102 ? -0.252 -7.280 6.042 1.00 96.25 102 PHE A O 1
ATOM 828 N N . LYS A 1 103 ? -0.177 -9.504 5.680 1.00 93.69 103 LYS A N 1
ATOM 829 C CA . LYS A 1 103 ? -0.531 -9.894 7.047 1.00 93.69 103 LYS A CA 1
ATOM 830 C C . LYS A 1 103 ? 0.668 -10.546 7.737 1.00 93.69 103 LYS A C 1
ATOM 832 O O . LYS A 1 103 ? 0.894 -11.744 7.585 1.00 93.69 103 LYS A O 1
ATOM 837 N N . ILE A 1 104 ? 1.386 -9.766 8.545 1.00 90.38 104 ILE A N 1
ATOM 838 C CA . ILE A 1 104 ? 2.583 -10.191 9.291 1.00 90.38 104 ILE A CA 1
ATOM 839 C C . ILE A 1 104 ? 2.257 -10.260 10.777 1.00 90.38 104 ILE A C 1
ATOM 841 O O . ILE A 1 104 ? 1.760 -9.301 11.358 1.00 90.38 104 ILE A O 1
ATOM 845 N N . GLN A 1 105 ? 2.505 -11.402 11.414 1.00 87.69 105 GLN A N 1
ATOM 846 C CA . GLN A 1 105 ? 2.224 -11.646 12.840 1.00 87.69 105 GLN A CA 1
ATOM 847 C C . GLN A 1 105 ? 0.815 -11.204 13.283 1.00 87.69 105 GLN A C 1
ATOM 849 O O . GLN A 1 105 ? 0.631 -10.594 14.336 1.00 87.69 105 GLN A O 1
ATOM 854 N N . ASN A 1 106 ? -0.192 -11.503 12.453 1.00 86.88 106 ASN A N 1
ATOM 855 C CA . ASN A 1 106 ? -1.592 -11.104 12.647 1.00 86.88 106 ASN A CA 1
ATOM 856 C C . ASN A 1 106 ? -1.831 -9.578 12.677 1.00 86.88 106 ASN A C 1
ATOM 858 O O . ASN A 1 106 ? -2.828 -9.110 13.222 1.00 86.88 106 ASN A O 1
ATOM 862 N N . LYS A 1 107 ? -0.934 -8.797 12.076 1.00 90.56 107 LYS A N 1
ATOM 863 C CA . LYS A 1 107 ? -1.092 -7.362 11.843 1.00 90.56 107 LYS A CA 1
ATOM 864 C C . LYS A 1 107 ? -1.107 -7.102 10.348 1.00 90.56 107 LYS A C 1
ATOM 866 O O . LYS A 1 107 ? -0.262 -7.625 9.621 1.00 90.56 107 LYS A O 1
ATOM 871 N N . MET A 1 108 ? -2.059 -6.295 9.905 1.00 95.06 108 MET A N 1
ATOM 872 C CA . MET A 1 108 ? -2.042 -5.787 8.543 1.00 95.06 108 MET A CA 1
ATOM 873 C C . MET A 1 108 ? -0.988 -4.690 8.456 1.00 95.06 108 MET A C 1
ATOM 875 O O . MET A 1 108 ? -0.952 -3.775 9.281 1.00 95.06 108 MET A O 1
ATOM 879 N N . ILE A 1 109 ? -0.115 -4.803 7.469 1.00 94.50 109 ILE A N 1
ATOM 880 C CA . ILE A 1 109 ? 0.900 -3.804 7.178 1.00 94.50 109 ILE A CA 1
ATOM 881 C C . ILE A 1 109 ? 0.872 -3.468 5.698 1.00 94.50 109 ILE A C 1
ATOM 883 O O . ILE A 1 109 ? 0.398 -4.242 4.864 1.00 94.50 109 ILE A O 1
ATOM 887 N N . ILE A 1 110 ? 1.435 -2.314 5.386 1.00 95.69 110 ILE A N 1
ATOM 888 C CA . ILE A 1 110 ? 1.676 -1.884 4.020 1.00 95.69 110 ILE A CA 1
ATOM 889 C C . ILE A 1 110 ? 3.174 -1.930 3.780 1.00 95.69 110 ILE A C 1
ATOM 891 O O . ILE A 1 110 ? 3.949 -1.442 4.603 1.00 95.69 110 ILE A O 1
ATOM 895 N N . VAL A 1 111 ? 3.580 -2.496 2.651 1.00 95.81 111 VAL A N 1
ATOM 896 C CA . VAL A 1 111 ? 4.960 -2.429 2.181 1.00 95.81 111 VAL A CA 1
ATOM 897 C C . VAL A 1 111 ? 4.974 -1.653 0.876 1.00 95.81 111 VAL A C 1
ATOM 899 O O . VAL A 1 111 ? 4.247 -1.984 -0.058 1.00 95.81 111 VAL A O 1
ATOM 902 N N . ILE A 1 112 ? 5.795 -0.608 0.827 1.00 95.69 112 ILE A N 1
ATOM 903 C CA . ILE A 1 112 ? 6.061 0.158 -0.388 1.00 95.69 112 ILE A CA 1
ATOM 904 C C . ILE A 1 112 ? 7.431 -0.255 -0.906 1.00 95.69 112 ILE A C 1
ATOM 906 O O . ILE A 1 112 ? 8.428 -0.142 -0.191 1.00 95.69 112 ILE A O 1
ATOM 910 N N . ALA A 1 113 ? 7.472 -0.721 -2.148 1.00 95.81 113 ALA A N 1
ATOM 911 C CA . ALA A 1 113 ? 8.696 -1.062 -2.851 1.00 95.81 113 ALA A CA 1
ATOM 912 C C . ALA A 1 113 ? 9.099 0.113 -3.749 1.00 95.81 113 ALA A C 1
ATOM 914 O O . ALA A 1 113 ? 8.267 0.621 -4.493 1.00 95.81 113 ALA A O 1
ATOM 915 N N . THR A 1 114 ? 10.342 0.593 -3.658 1.00 94.56 114 THR A N 1
ATOM 916 C CA . THR A 1 114 ? 10.823 1.766 -4.416 1.00 94.56 114 THR A CA 1
ATOM 917 C C . THR A 1 114 ? 12.242 1.555 -4.944 1.00 94.56 114 THR A C 1
ATOM 919 O O . THR A 1 114 ? 13.139 1.172 -4.188 1.00 94.56 114 THR A O 1
ATOM 922 N N . LYS A 1 115 ? 12.481 1.869 -6.222 1.00 92.50 115 LYS A N 1
ATOM 923 C CA . LYS A 1 115 ? 13.826 2.059 -6.792 1.00 92.50 115 LYS A CA 1
ATOM 924 C C . LYS A 1 115 ? 14.215 3.529 -6.647 1.00 92.50 115 LYS A C 1
ATOM 926 O O . LYS A 1 115 ? 13.464 4.414 -7.035 1.00 92.50 115 LYS A O 1
ATOM 931 N N . THR A 1 116 ? 15.393 3.796 -6.092 1.00 75.12 116 THR A N 1
ATOM 932 C CA . THR A 1 116 ? 15.872 5.163 -5.797 1.00 75.12 116 THR A CA 1
ATOM 933 C C . THR A 1 116 ? 17.058 5.580 -6.671 1.00 75.12 116 THR A C 1
ATOM 935 O O . THR A 1 116 ? 17.880 6.395 -6.258 1.00 75.12 116 THR A O 1
ATOM 938 N N . GLN A 1 117 ? 17.202 4.987 -7.855 1.00 75.31 117 GLN A N 1
ATOM 939 C CA . GLN A 1 117 ? 18.350 5.216 -8.733 1.00 75.31 117 GLN A CA 1
ATOM 940 C C . GLN A 1 117 ? 18.038 6.178 -9.880 1.00 75.31 117 GLN A C 1
ATOM 942 O O . GLN A 1 117 ? 16.884 6.422 -10.211 1.00 75.31 117 GLN A O 1
ATOM 947 N N . VAL A 1 118 ? 19.093 6.699 -10.514 1.00 69.00 118 VAL A N 1
ATOM 948 C CA . VAL A 1 118 ? 18.980 7.647 -11.636 1.00 69.00 118 VAL A CA 1
ATOM 949 C C . VAL A 1 118 ? 18.329 6.999 -12.867 1.00 69.00 118 VAL A C 1
ATOM 951 O O . VAL A 1 118 ? 17.628 7.677 -13.612 1.00 69.00 118 VAL A O 1
ATOM 954 N N . ASN A 1 119 ? 18.536 5.692 -13.077 1.00 79.94 119 ASN A N 1
ATOM 955 C CA . ASN A 1 119 ? 18.001 4.954 -14.221 1.00 79.94 119 ASN A CA 1
ATOM 956 C C . ASN A 1 119 ? 16.983 3.887 -13.789 1.00 79.94 119 ASN A C 1
ATOM 958 O O . ASN A 1 119 ? 17.364 2.812 -13.341 1.00 79.94 119 ASN A O 1
ATOM 962 N N . ASN A 1 120 ? 15.687 4.123 -13.982 1.00 81.00 120 ASN A N 1
ATOM 963 C CA . ASN A 1 120 ? 14.657 3.152 -13.598 1.00 81.00 120 ASN A CA 1
ATOM 964 C C . ASN A 1 120 ? 14.563 1.917 -14.519 1.00 81.00 120 ASN A C 1
ATOM 966 O O . ASN A 1 120 ? 13.874 0.966 -14.153 1.00 81.00 120 ASN A O 1
ATOM 970 N N . PHE A 1 121 ? 15.283 1.883 -15.647 1.00 82.19 121 PHE A N 1
ATOM 971 C CA . PHE A 1 121 ? 15.287 0.755 -16.588 1.00 82.19 121 PHE A CA 1
ATOM 972 C C . PHE A 1 121 ? 16.194 -0.408 -16.150 1.00 82.19 121 PHE A C 1
ATOM 974 O O . PHE A 1 121 ? 15.879 -1.565 -16.420 1.00 82.19 121 PHE A O 1
ATOM 981 N N . ASP A 1 122 ? 17.303 -0.124 -15.462 1.00 87.62 122 ASP A N 1
ATOM 982 C CA . ASP A 1 122 ? 18.290 -1.150 -15.105 1.00 87.62 122 ASP A CA 1
ATOM 983 C C . ASP A 1 122 ? 17.842 -1.989 -13.903 1.00 87.62 122 ASP A C 1
ATOM 985 O O . ASP A 1 122 ? 17.143 -1.498 -13.009 1.00 87.62 122 ASP A O 1
ATOM 989 N N . LYS A 1 123 ? 18.303 -3.245 -13.827 1.00 92.56 123 LYS A N 1
ATOM 990 C CA . LYS A 1 123 ? 18.162 -4.053 -12.607 1.00 92.56 123 LYS A CA 1
ATOM 991 C C . LYS A 1 123 ? 18.855 -3.369 -11.439 1.00 92.56 123 LYS A C 1
ATOM 993 O O . LYS A 1 123 ? 20.013 -2.975 -11.549 1.00 92.56 123 LYS A O 1
ATOM 998 N N . SER A 1 124 ? 18.172 -3.288 -10.304 1.00 93.19 124 SER A N 1
ATOM 999 C CA . SER A 1 124 ? 18.765 -2.739 -9.086 1.00 93.19 124 SER A CA 1
ATOM 1000 C C . SER A 1 124 ? 18.177 -3.340 -7.826 1.00 93.19 124 SER A C 1
ATOM 1002 O O . SER A 1 124 ? 17.075 -3.893 -7.871 1.00 93.19 124 SER A O 1
ATOM 1004 N N . PRO A 1 125 ? 18.870 -3.203 -6.685 1.00 94.81 125 PRO A N 1
ATOM 1005 C CA . PRO A 1 125 ? 18.235 -3.393 -5.394 1.00 94.81 125 PRO A CA 1
ATOM 1006 C C . PRO A 1 125 ? 17.011 -2.479 -5.256 1.00 94.81 125 PRO A C 1
ATOM 1008 O O . PRO A 1 125 ? 16.950 -1.395 -5.851 1.00 94.81 125 PRO A O 1
ATOM 1011 N N . VAL A 1 126 ? 16.038 -2.945 -4.485 1.00 95.75 126 VAL A N 1
ATOM 1012 C CA . VAL A 1 126 ? 14.779 -2.260 -4.209 1.00 95.75 126 VAL A CA 1
ATOM 1013 C C . VAL A 1 126 ? 14.700 -1.975 -2.715 1.00 95.75 126 VAL A C 1
ATOM 1015 O O . VAL A 1 126 ? 14.980 -2.836 -1.880 1.00 95.75 126 VAL A O 1
ATOM 1018 N N . THR A 1 127 ? 14.287 -0.759 -2.373 1.00 96.12 127 THR A N 1
ATOM 1019 C CA . THR A 1 127 ? 13.959 -0.392 -0.997 1.00 96.12 127 THR A CA 1
ATOM 1020 C C . THR A 1 127 ? 12.555 -0.886 -0.677 1.00 96.12 127 THR A C 1
ATOM 1022 O O . THR A 1 127 ? 11.603 -0.481 -1.337 1.00 96.12 127 THR A O 1
ATOM 1025 N N . LEU A 1 128 ? 12.419 -1.723 0.346 1.00 96.50 128 LEU A N 1
ATOM 1026 C CA . LEU A 1 128 ? 11.144 -2.116 0.938 1.00 96.50 128 LEU A CA 1
ATOM 1027 C C . LEU A 1 128 ? 10.937 -1.310 2.222 1.00 96.50 128 LEU A C 1
ATOM 1029 O O . LEU A 1 128 ? 11.670 -1.505 3.194 1.00 96.50 128 LEU A O 1
ATOM 1033 N N . THR A 1 129 ? 9.942 -0.428 2.235 1.00 95.50 129 THR A N 1
ATOM 1034 C CA . THR A 1 129 ? 9.580 0.385 3.404 1.00 95.50 129 THR A CA 1
ATOM 1035 C C . THR A 1 129 ? 8.252 -0.086 3.981 1.00 95.50 129 THR A C 1
ATOM 1037 O O . THR A 1 129 ? 7.263 -0.218 3.264 1.00 95.50 129 THR A O 1
ATOM 1040 N N . TYR A 1 130 ? 8.234 -0.351 5.284 1.00 94.88 130 TYR A N 1
ATOM 1041 C CA . TYR A 1 130 ? 7.144 -1.012 5.986 1.00 94.88 130 TYR A CA 1
ATOM 1042 C C . TYR A 1 130 ? 6.395 -0.005 6.852 1.00 94.88 130 TYR A C 1
ATOM 1044 O O . TYR A 1 130 ? 6.988 0.681 7.691 1.00 94.88 130 TYR A O 1
ATOM 1052 N N . TYR A 1 131 ? 5.077 0.016 6.695 1.00 94.50 131 TYR A N 1
ATOM 1053 C CA . TYR A 1 131 ? 4.170 0.913 7.388 1.00 94.50 131 TYR A CA 1
ATOM 1054 C C . TYR A 1 131 ? 3.141 0.129 8.185 1.00 94.50 131 TYR A C 1
ATOM 1056 O O . TYR A 1 131 ? 2.580 -0.865 7.720 1.00 94.50 131 TYR A O 1
ATOM 1064 N N . HIS A 1 132 ? 2.854 0.621 9.382 1.00 93.06 132 HIS A N 1
ATOM 1065 C CA . HIS A 1 132 ? 1.714 0.176 10.171 1.00 93.06 132 HIS A CA 1
ATOM 1066 C C . HIS A 1 132 ? 0.753 1.333 10.420 1.00 93.06 132 HIS A C 1
ATOM 1068 O O . HIS A 1 132 ? 1.137 2.504 10.379 1.00 93.06 132 HIS A O 1
ATOM 1074 N N . LEU A 1 133 ? -0.506 1.014 10.682 1.00 94.12 133 LEU A N 1
ATOM 1075 C CA . LEU A 1 133 ? -1.479 2.020 11.060 1.00 94.12 133 LEU A CA 1
ATOM 1076 C C . LEU A 1 133 ? -1.334 2.338 12.549 1.00 94.12 133 LEU A C 1
ATOM 1078 O O . LEU A 1 133 ? -1.234 1.441 13.388 1.00 94.12 133 LEU A O 1
ATOM 1082 N N . ARG A 1 134 ? -1.341 3.623 12.896 1.00 91.31 134 ARG A N 1
ATOM 1083 C CA . ARG A 1 134 ? -1.286 4.075 14.285 1.00 91.31 134 ARG A CA 1
ATOM 1084 C C . ARG A 1 134 ? -2.330 5.151 14.534 1.00 91.31 134 ARG A C 1
ATOM 1086 O O . ARG A 1 134 ? -2.474 6.072 13.734 1.00 91.31 134 ARG A O 1
ATOM 1093 N N . LYS A 1 135 ? -3.009 5.068 15.680 1.00 91.25 135 LYS A N 1
ATOM 1094 C CA . LYS A 1 135 ? -3.839 6.165 16.186 1.00 91.25 135 LYS A CA 1
ATOM 1095 C C . LYS A 1 135 ? -2.944 7.354 16.555 1.00 91.25 135 LYS A C 1
ATOM 1097 O O . LYS A 1 135 ? -1.947 7.188 17.266 1.00 91.25 135 LYS A O 1
ATOM 1102 N N . SER A 1 136 ? -3.287 8.536 16.068 1.00 88.06 136 SER A N 1
ATOM 1103 C CA . SER A 1 136 ? -2.600 9.774 16.428 1.00 88.06 136 SER A CA 1
ATOM 1104 C C . SER A 1 136 ? -2.925 10.189 17.867 1.00 88.06 136 SER A C 1
ATOM 1106 O O . SER A 1 136 ? -3.962 9.790 18.403 1.00 88.06 136 SER A O 1
ATOM 1108 N N . PRO A 1 137 ? -2.055 10.979 18.519 1.00 87.31 137 PRO A N 1
ATOM 1109 C CA . PRO A 1 137 ? -2.396 11.623 19.781 1.00 87.31 137 PRO A CA 1
ATOM 1110 C C . PRO A 1 137 ? -3.648 12.492 19.633 1.00 87.31 137 PRO A C 1
ATOM 1112 O O . PRO A 1 137 ? -3.854 13.110 18.586 1.00 87.31 137 PRO A O 1
ATOM 1115 N N . ASP A 1 138 ? -4.454 12.569 20.690 1.00 85.56 138 ASP A N 1
ATOM 1116 C CA . ASP A 1 138 ? -5.619 13.448 20.705 1.00 85.56 138 ASP A CA 1
ATOM 1117 C C . ASP A 1 138 ? -5.161 14.919 20.657 1.00 85.56 138 ASP A C 1
ATOM 1119 O O . ASP A 1 138 ? -4.231 15.325 21.359 1.00 85.56 138 ASP A O 1
ATOM 1123 N N . GLY A 1 139 ? -5.804 15.729 19.814 1.00 83.31 139 GLY A N 1
ATOM 1124 C CA . GLY A 1 139 ? -5.491 17.149 19.683 1.00 83.31 139 GLY A CA 1
ATOM 1125 C C . GLY A 1 139 ? -6.175 17.802 18.479 1.00 83.31 139 GLY A C 1
ATOM 1126 O O . GLY A 1 139 ? -6.493 17.121 17.501 1.00 83.31 139 GLY A O 1
ATOM 1127 N N . PRO A 1 140 ? -6.419 19.123 18.525 1.00 84.50 140 PRO A N 1
ATOM 1128 C CA . PRO A 1 140 ? -7.037 19.837 17.414 1.00 84.50 140 PRO A CA 1
ATOM 1129 C C . PRO A 1 140 ? -6.164 19.756 16.153 1.00 84.50 140 PRO A C 1
ATOM 1131 O O . PRO A 1 140 ? -4.949 19.932 16.214 1.00 84.50 140 PRO A O 1
ATOM 1134 N N . GLY A 1 141 ? -6.797 19.490 15.006 1.00 80.56 141 GLY A N 1
ATOM 1135 C CA . GLY A 1 141 ? -6.132 19.444 13.697 1.00 80.56 141 GLY A CA 1
ATOM 1136 C C . GLY A 1 141 ? -5.318 18.177 13.409 1.00 80.56 141 GLY A C 1
ATOM 1137 O O . GLY A 1 141 ? -4.673 18.109 12.367 1.00 80.56 141 GLY A O 1
ATOM 1138 N N . GLN A 1 142 ? -5.337 17.174 14.293 1.00 81.62 142 GLN A N 1
ATOM 1139 C CA . GLN A 1 142 ? -4.649 15.902 14.063 1.00 81.62 142 GLN A CA 1
ATOM 1140 C C . GLN A 1 142 ? -5.506 14.950 13.219 1.00 81.62 142 GLN A C 1
ATOM 1142 O O . GLN A 1 142 ? -6.695 14.771 13.484 1.00 81.62 142 GLN A O 1
ATOM 1147 N N . ILE A 1 143 ? -4.890 14.290 12.234 1.00 81.38 143 ILE A N 1
ATOM 1148 C CA . ILE A 1 143 ? -5.526 13.180 11.511 1.00 81.38 143 ILE A CA 1
ATOM 1149 C C . ILE A 1 143 ? -5.638 12.001 12.491 1.00 81.38 143 ILE A C 1
ATOM 1151 O O . ILE A 1 143 ? -4.604 11.597 13.024 1.00 81.38 143 ILE A O 1
ATOM 1155 N N . PRO A 1 144 ? -6.829 11.426 12.753 1.00 87.69 144 PRO A N 1
ATOM 1156 C CA . PRO A 1 144 ? -7.010 10.434 13.820 1.00 87.69 144 PRO A CA 1
ATOM 1157 C C . PRO A 1 144 ? -6.167 9.164 13.672 1.00 87.69 144 PRO A C 1
ATOM 1159 O O . PRO A 1 144 ? -5.771 8.565 14.673 1.00 87.69 144 PRO A O 1
ATOM 1162 N N . PHE A 1 145 ? -5.868 8.770 12.436 1.00 90.50 145 PHE A N 1
ATOM 1163 C CA . PHE A 1 145 ? -5.013 7.637 12.112 1.00 90.50 145 PHE A CA 1
ATOM 1164 C C . PHE A 1 145 ? -3.950 8.047 11.102 1.00 90.50 145 PHE A C 1
ATOM 1166 O O . PHE A 1 145 ? -4.169 8.929 10.276 1.00 90.50 145 PHE A O 1
ATOM 1173 N N . ARG A 1 146 ? -2.788 7.403 11.171 1.00 90.06 146 ARG A N 1
ATOM 1174 C CA . ARG A 1 146 ? -1.674 7.653 10.256 1.00 90.06 146 ARG A CA 1
ATOM 1175 C C . ARG A 1 146 ? -0.887 6.381 9.985 1.00 90.06 146 ARG A C 1
ATOM 1177 O O . ARG A 1 146 ? -0.668 5.579 10.897 1.00 90.06 146 ARG A O 1
ATOM 1184 N N . TRP A 1 147 ? -0.437 6.228 8.746 1.00 91.94 147 TRP A N 1
ATOM 1185 C CA . TRP A 1 147 ? 0.548 5.218 8.378 1.00 91.94 147 TRP A CA 1
ATOM 1186 C C . TRP A 1 147 ? 1.922 5.677 8.853 1.00 91.94 147 TRP A C 1
ATOM 1188 O O . TRP A 1 147 ? 2.404 6.729 8.445 1.00 91.94 147 TRP A O 1
ATOM 1198 N N . VAL A 1 148 ? 2.536 4.909 9.748 1.00 91.25 148 VAL A N 1
ATOM 1199 C CA . VAL A 1 148 ? 3.849 5.222 10.321 1.00 91.25 148 VAL A CA 1
ATOM 1200 C C . VAL A 1 148 ? 4.849 4.191 9.832 1.00 91.25 148 VAL A C 1
ATOM 1202 O O . VAL A 1 148 ? 4.620 2.987 9.963 1.00 91.25 148 VAL A O 1
ATOM 1205 N N . GLU A 1 149 ? 5.950 4.672 9.264 1.00 93.00 149 GLU A N 1
ATOM 1206 C CA . GLU A 1 149 ? 7.090 3.832 8.919 1.00 93.00 149 GLU A CA 1
ATOM 1207 C C . GLU A 1 149 ? 7.696 3.235 10.193 1.00 93.00 149 GLU A C 1
ATOM 1209 O O . GLU A 1 149 ? 7.931 3.947 11.172 1.00 93.00 149 GLU A O 1
ATOM 1214 N N . PHE A 1 150 ? 7.962 1.930 10.188 1.00 92.56 150 PHE A N 1
ATOM 1215 C CA . PHE A 1 150 ? 8.601 1.257 11.326 1.00 92.56 150 PHE A CA 1
ATOM 1216 C C . PHE A 1 150 ? 9.832 0.425 10.951 1.00 92.56 150 PHE A C 1
ATOM 1218 O O . PHE A 1 150 ? 10.570 -0.005 11.838 1.00 92.56 150 PHE A O 1
ATOM 1225 N N . LYS A 1 151 ? 10.053 0.166 9.659 1.00 93.75 151 LYS A N 1
ATOM 1226 C CA . LYS A 1 151 ? 11.192 -0.601 9.144 1.00 93.75 151 LYS A CA 1
ATOM 1227 C C . LYS A 1 151 ? 11.431 -0.211 7.688 1.00 93.75 151 LYS A C 1
ATOM 1229 O O . LYS A 1 151 ? 10.482 -0.007 6.938 1.00 93.75 151 LYS A O 1
ATOM 1234 N N . SER A 1 152 ? 12.694 -0.193 7.282 1.00 94.81 152 SER A N 1
ATOM 1235 C CA . SER A 1 152 ? 13.095 -0.140 5.879 1.00 94.81 152 SER A CA 1
ATOM 1236 C C . SER A 1 152 ? 14.242 -1.122 5.648 1.00 94.81 152 SER A C 1
ATOM 1238 O O . SER A 1 152 ? 15.059 -1.355 6.544 1.00 94.81 152 SER A O 1
ATOM 1240 N N . SER A 1 153 ? 14.280 -1.754 4.478 1.00 95.38 153 SER A N 1
ATOM 1241 C CA . SER A 1 153 ? 15.324 -2.711 4.103 1.00 95.38 153 SER A CA 1
ATOM 1242 C C . SER A 1 153 ? 15.595 -2.683 2.607 1.00 95.38 153 SER A C 1
ATOM 1244 O O . SER A 1 153 ? 14.677 -2.493 1.818 1.00 95.38 153 SER A O 1
ATOM 1246 N N . GLN A 1 154 ? 16.837 -2.954 2.218 1.00 96.56 154 GLN A N 1
ATOM 1247 C CA . GLN A 1 154 ? 17.197 -3.229 0.827 1.00 96.56 154 GLN A CA 1
ATOM 1248 C C . GLN A 1 154 ? 17.027 -4.715 0.515 1.00 96.56 154 GLN A C 1
ATOM 1250 O O . GLN A 1 154 ? 17.366 -5.563 1.347 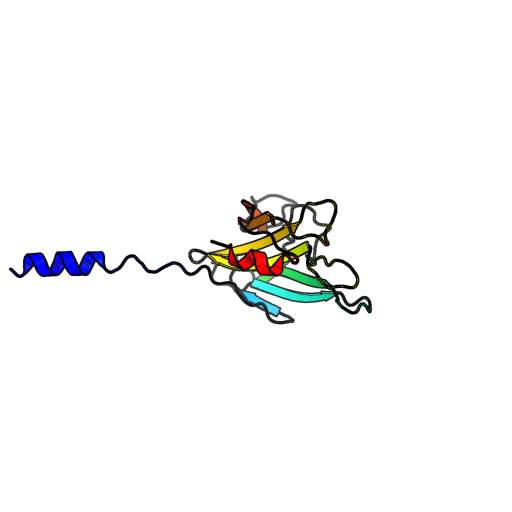1.00 96.56 154 GLN A O 1
ATOM 1255 N N . THR A 1 155 ? 16.541 -5.026 -0.684 1.00 96.44 155 THR A N 1
ATOM 1256 C CA . THR A 1 155 ? 16.537 -6.397 -1.199 1.00 96.44 155 THR A CA 1
ATOM 1257 C C . THR A 1 155 ? 17.951 -6.927 -1.400 1.00 96.44 155 THR A C 1
ATOM 1259 O O . THR A 1 155 ? 18.899 -6.181 -1.653 1.00 96.44 155 THR A O 1
ATOM 1262 N N . LYS A 1 156 ? 18.102 -8.248 -1.300 1.00 95.38 156 LYS A N 1
ATOM 1263 C CA . LYS A 1 156 ? 19.364 -8.935 -1.590 1.00 95.38 156 LYS A CA 1
ATOM 1264 C C . LYS A 1 156 ? 19.556 -9.131 -3.086 1.00 95.38 156 LYS A C 1
ATOM 1266 O O . LYS A 1 156 ? 20.692 -9.130 -3.557 1.00 95.38 156 LYS A O 1
ATOM 1271 N N . GLN A 1 157 ? 18.464 -9.343 -3.814 1.00 95.38 157 GLN A N 1
ATOM 1272 C CA . GLN A 1 157 ? 18.471 -9.462 -5.263 1.00 95.38 157 GLN A CA 1
ATOM 1273 C C . GLN A 1 157 ? 18.238 -8.107 -5.930 1.00 95.38 157 GLN A C 1
ATOM 1275 O O . GLN A 1 157 ? 17.835 -7.124 -5.301 1.00 95.38 157 GLN A O 1
ATOM 1280 N N . GLN A 1 158 ? 18.514 -8.080 -7.230 1.00 95.19 158 GLN A N 1
ATOM 1281 C CA . GLN A 1 158 ? 18.248 -6.941 -8.092 1.00 95.19 158 GLN A CA 1
ATOM 1282 C C . GLN A 1 158 ? 17.070 -7.248 -9.013 1.00 95.19 158 GLN A C 1
ATOM 1284 O O . GLN A 1 158 ? 16.978 -8.350 -9.555 1.00 95.19 158 GLN A O 1
ATOM 1289 N N . TYR A 1 159 ? 16.215 -6.253 -9.229 1.00 94.06 159 TYR A N 1
ATOM 1290 C CA . TYR A 1 159 ? 14.957 -6.401 -9.949 1.00 94.06 159 TYR A CA 1
ATOM 1291 C C . TYR A 1 159 ? 14.812 -5.354 -11.055 1.00 94.06 159 TYR A C 1
ATOM 1293 O O . TYR A 1 159 ? 15.235 -4.208 -10.899 1.00 94.06 159 TYR A O 1
ATOM 1301 N N . GLU A 1 160 ? 14.215 -5.756 -12.181 1.00 92.25 160 GLU A N 1
ATOM 1302 C CA . GLU A 1 160 ? 13.827 -4.831 -13.260 1.00 92.25 160 GLU A CA 1
ATOM 1303 C C . GLU A 1 160 ? 12.628 -3.985 -12.815 1.00 92.25 160 GLU A C 1
ATOM 1305 O O . GLU A 1 160 ? 12.704 -2.758 -12.833 1.00 92.25 160 GLU A O 1
ATOM 1310 N N . SER A 1 161 ? 11.581 -4.656 -12.324 1.00 93.12 161 SER A N 1
ATOM 1311 C CA . SER A 1 161 ? 10.327 -4.094 -11.807 1.00 93.12 161 SER A CA 1
ATOM 1312 C C . SER A 1 161 ? 10.189 -4.391 -10.307 1.00 93.12 161 SER A C 1
ATOM 1314 O O . SER A 1 161 ? 10.549 -5.483 -9.856 1.00 93.12 161 SER A O 1
ATOM 1316 N N . VAL A 1 162 ? 9.676 -3.443 -9.517 1.00 95.12 162 VAL A N 1
ATOM 1317 C CA . VAL A 1 162 ? 9.601 -3.578 -8.048 1.00 95.12 162 VAL A CA 1
ATOM 1318 C C . VAL A 1 162 ? 8.619 -4.642 -7.564 1.00 95.12 162 VAL A C 1
ATOM 1320 O O . VAL A 1 162 ? 8.786 -5.135 -6.455 1.00 95.12 162 VAL A O 1
ATOM 1323 N N . GLU A 1 163 ? 7.647 -5.058 -8.376 1.00 93.94 163 GLU A N 1
ATOM 1324 C CA . GLU A 1 163 ? 6.653 -6.073 -7.986 1.00 93.94 163 GLU A CA 1
ATOM 1325 C C . GLU A 1 163 ? 7.308 -7.394 -7.538 1.00 93.94 163 GLU A C 1
ATOM 1327 O O . GLU A 1 163 ? 6.885 -8.041 -6.584 1.00 93.94 163 GLU A O 1
ATOM 1332 N N . SER A 1 164 ? 8.419 -7.769 -8.180 1.00 94.25 164 SER A N 1
ATOM 1333 C CA . SER A 1 164 ? 9.141 -9.006 -7.878 1.00 94.25 164 SER A CA 1
ATOM 1334 C C . SER A 1 164 ? 9.907 -8.939 -6.553 1.00 94.25 164 SER A C 1
ATOM 1336 O O . SER A 1 164 ? 10.199 -9.986 -5.967 1.00 94.25 164 SER A O 1
ATOM 1338 N N . ALA A 1 165 ? 10.206 -7.732 -6.062 1.00 95.88 165 ALA A N 1
ATOM 1339 C CA . ALA A 1 165 ? 10.906 -7.505 -4.800 1.00 95.88 165 ALA A CA 1
ATOM 1340 C C . ALA A 1 165 ? 10.055 -7.870 -3.577 1.00 95.88 165 ALA A C 1
ATOM 1342 O O . ALA A 1 165 ? 10.601 -8.185 -2.519 1.00 95.88 165 ALA A O 1
ATOM 1343 N N . PHE A 1 166 ? 8.726 -7.887 -3.715 1.00 96.00 166 PHE A N 1
ATOM 1344 C CA . PHE A 1 166 ? 7.815 -8.266 -2.636 1.00 96.00 166 PHE A CA 1
ATOM 1345 C C . PHE A 1 166 ? 8.001 -9.714 -2.160 1.00 96.00 166 PHE A C 1
ATOM 1347 O O . PHE A 1 166 ? 7.682 -10.027 -1.015 1.00 96.00 166 PHE A O 1
ATOM 1354 N N . ASN A 1 167 ? 8.620 -10.576 -2.972 1.00 94.00 167 ASN A N 1
ATOM 1355 C CA . ASN A 1 167 ? 8.998 -11.934 -2.570 1.00 94.00 167 ASN A CA 1
ATOM 1356 C C . ASN A 1 167 ? 10.076 -11.977 -1.467 1.00 94.00 167 ASN A C 1
ATOM 1358 O O . ASN A 1 167 ? 10.306 -13.029 -0.871 1.00 94.00 167 ASN A O 1
ATOM 1362 N N . GLU A 1 168 ? 10.761 -10.861 -1.193 1.00 94.88 168 GLU A N 1
ATOM 1363 C CA . GLU A 1 168 ? 11.737 -10.754 -0.102 1.00 94.88 168 GLU A CA 1
ATOM 1364 C C . GLU A 1 168 ? 11.137 -10.237 1.221 1.00 94.88 168 GLU A C 1
ATOM 1366 O O . GLU A 1 168 ? 11.867 -10.137 2.212 1.00 94.88 168 GLU A O 1
ATOM 1371 N N . VAL A 1 169 ? 9.832 -9.934 1.269 1.00 93.12 169 VAL A N 1
ATOM 1372 C CA . VAL A 1 169 ? 9.138 -9.483 2.487 1.00 93.12 169 VAL A CA 1
ATOM 1373 C C . VAL A 1 169 ? 9.071 -10.605 3.530 1.00 93.12 169 VAL A C 1
ATOM 1375 O O . VAL A 1 169 ? 8.740 -11.747 3.212 1.00 93.12 169 VAL A O 1
ATOM 1378 N N . LYS A 1 170 ? 9.426 -10.257 4.774 1.00 79.88 170 LYS A N 1
ATOM 1379 C CA . LYS A 1 170 ? 9.463 -11.112 5.974 1.00 79.88 170 LYS A CA 1
ATOM 1380 C C . LYS A 1 170 ? 9.285 -10.282 7.249 1.00 79.88 170 LYS A C 1
ATOM 1382 O O . LYS A 1 170 ? 9.546 -9.046 7.200 1.00 79.88 170 LYS A O 1
#

Radius of gyration: 19.64 Å; chains: 1; bounding box: 39×65×54 Å

Secondary structure (DSSP, 8-state):
-HHHHHHHHHTSSS------EEE-PPSEEEEE-SSSSSS-EEEEEEEE-SS-SSPEEEEEEEEEPTTS-EEE--SSS-TT-SSEE-EE-TTT--EEEEEEEEEETTEEEEEEEE--SS-TTS-B--EEEEEEEEEPPS-TT--SEEEEEEEEEE-SS-BSSGGGGGGG--

InterPro domains:
  IPR054139 Carbapenem resistance protein CarG-like [PF21955] (25-168)

Sequence (170 aa):
MLQKLIITILCTYSLIGHCDNPIELQSGPNFLDFNNDGLQDVVFKGLYDNSTSHPDTTYTFYIKSKEGHFLHTPIGENIQNITFWDEKVSGLGYLFRDLQVFKIQNKMIIVIATKTQVNNFDKSPVTLTYYHLRKSPDGPGQIPFRWVEFKSSQTKQQYESVESAFNEVK

pLDDT: mean 85.12, std 15.88, range [41.25, 98.44]

Foldseek 3Di:
DVVVVVVVVVVPPPPPPQPFDWDDDDAAWDWDQQPPPPHTWIKHWYFDDPPAPQTKIKIWTWHADPVGDTATEAADDDPVRSIDTFDADGPPNATQWDKIWTQGPNHIKIWIWHDPDPDLQDWDKIKIWIWGKDQDDDDPPDRRIYTDTDDIDTAPGTDRHRVVSCVVPD